Protein AF-A0A3D2VV36-F1 (afdb_monomer)

pLDDT: mean 75.5, std 7.03, range [52.41, 88.62]

Sequence (94 aa):
MGFEKFLFYLFALVLIFAAVRVITVRNPVHAALFLVLAFFTSAALWLLIEAEFLAITLVLVSYTHLRAHETVLDLVCRLLLEKNKIRDGRLLLM

Structure (mmCIF, N/CA/C/O backbone):
data_AF-A0A3D2VV36-F1
#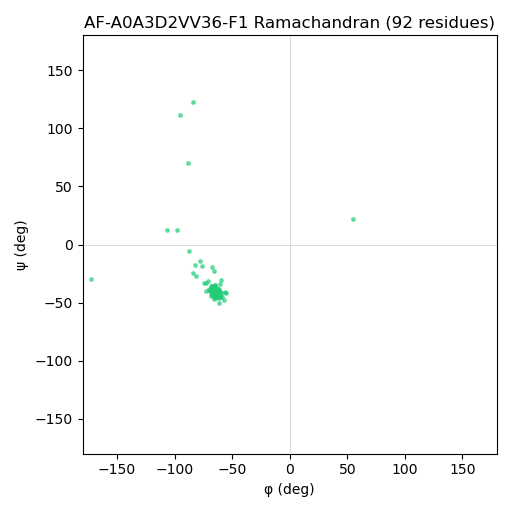
_entry.id   AF-A0A3D2VV36-F1
#
loop_
_atom_site.group_PDB
_atom_site.id
_atom_site.type_symbol
_atom_site.label_atom_id
_atom_site.label_alt_id
_atom_site.label_comp_id
_atom_site.label_asym_id
_atom_sit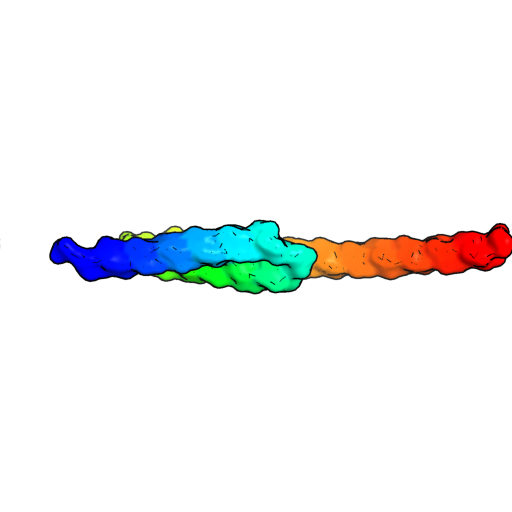e.label_entity_id
_atom_site.label_seq_id
_atom_site.pdbx_PDB_ins_code
_atom_site.Cartn_x
_atom_site.Cartn_y
_atom_site.Cartn_z
_atom_site.occupancy
_atom_site.B_iso_or_equiv
_atom_site.auth_seq_id
_atom_site.auth_comp_id
_atom_site.auth_asym_id
_atom_site.auth_atom_id
_atom_site.pdbx_PDB_model_num
ATOM 1 N N . MET A 1 1 ? -21.527 -1.190 20.014 1.00 53.69 1 MET A N 1
ATOM 2 C CA . MET A 1 1 ? -20.896 -2.445 19.543 1.00 53.69 1 MET A CA 1
ATOM 3 C C . MET A 1 1 ? -21.129 -2.658 18.036 1.00 53.69 1 MET A C 1
ATOM 5 O O . MET A 1 1 ? -21.689 -3.681 17.660 1.00 53.69 1 MET A O 1
ATOM 9 N N . GLY A 1 2 ? -20.746 -1.731 17.143 1.00 69.69 2 GLY A N 1
ATOM 10 C CA . GLY A 1 2 ? -21.036 -1.947 15.709 1.00 69.69 2 GLY A CA 1
ATOM 11 C C . GLY A 1 2 ? -20.440 -0.970 14.693 1.00 69.69 2 GLY A C 1
ATOM 12 O O . GLY A 1 2 ? -20.138 -1.390 13.582 1.00 69.69 2 GLY A O 1
ATOM 13 N N . PHE A 1 3 ? -20.215 0.295 15.054 1.00 77.19 3 PHE A N 1
ATOM 14 C CA . PHE A 1 3 ? -19.742 1.304 14.096 1.00 77.19 3 PHE A CA 1
ATOM 15 C C . PHE A 1 3 ? -18.287 1.077 13.647 1.00 77.19 3 PHE A C 1
ATOM 17 O O . PHE A 1 3 ? -17.984 1.168 12.462 1.00 77.19 3 PHE A O 1
ATOM 24 N N . GLU A 1 4 ? -17.410 0.668 14.565 1.00 78.69 4 GLU A N 1
ATOM 25 C CA . GLU A 1 4 ? -16.000 0.372 14.265 1.00 78.69 4 GLU A CA 1
ATOM 26 C C . GLU A 1 4 ? -15.865 -0.814 13.296 1.00 78.69 4 GLU A C 1
ATOM 28 O O . GLU A 1 4 ? -15.109 -0.764 12.329 1.00 78.69 4 GLU A O 1
ATOM 33 N N . LYS A 1 5 ? -16.674 -1.867 13.498 1.00 79.38 5 LYS A N 1
ATOM 34 C CA . LYS A 1 5 ? -16.707 -3.048 12.618 1.00 79.38 5 LYS A CA 1
ATOM 35 C C . LYS A 1 5 ? -17.262 -2.713 11.234 1.00 79.38 5 LYS A C 1
ATOM 37 O O . LYS A 1 5 ? -16.799 -3.271 10.243 1.00 79.38 5 LYS A O 1
ATOM 42 N N . PHE A 1 6 ? -18.243 -1.812 11.167 1.00 83.31 6 PHE A N 1
ATOM 43 C CA . PHE A 1 6 ? -18.815 -1.347 9.907 1.00 83.31 6 PHE A CA 1
ATOM 44 C C . PHE A 1 6 ? -17.789 -0.561 9.077 1.00 83.31 6 PHE A C 1
ATOM 46 O O . PHE A 1 6 ? -17.598 -0.864 7.899 1.00 83.31 6 PHE A O 1
ATOM 53 N N . LEU A 1 7 ? -17.067 0.380 9.698 1.00 81.50 7 LEU A N 1
ATOM 54 C CA . LEU A 1 7 ? -15.969 1.111 9.054 1.00 81.50 7 LEU A CA 1
ATOM 55 C C . LEU A 1 7 ? -14.851 0.169 8.591 1.00 81.50 7 LEU A C 1
ATOM 57 O O . LEU A 1 7 ? -14.396 0.277 7.453 1.00 81.50 7 LEU A O 1
ATOM 61 N N . PHE A 1 8 ? -14.459 -0.792 9.432 1.00 81.25 8 PHE A N 1
ATOM 62 C CA . PHE A 1 8 ? -13.450 -1.794 9.085 1.00 81.25 8 PHE A CA 1
ATOM 63 C C . PHE A 1 8 ? -13.831 -2.581 7.821 1.00 81.25 8 PHE A C 1
ATOM 65 O O . PHE A 1 8 ? -13.022 -2.707 6.902 1.00 81.25 8 PHE A O 1
ATOM 72 N N . TYR A 1 9 ? -15.077 -3.062 7.736 1.00 82.69 9 TYR A N 1
ATOM 73 C CA . TYR A 1 9 ? -15.564 -3.796 6.565 1.00 82.69 9 TYR A CA 1
ATOM 74 C C . TYR A 1 9 ? -15.630 -2.930 5.300 1.00 82.69 9 TYR A C 1
ATOM 76 O O . TYR A 1 9 ? -15.285 -3.413 4.221 1.00 82.69 9 TYR A O 1
ATOM 84 N N . LEU A 1 10 ? -16.030 -1.659 5.421 1.00 86.12 10 LEU A N 1
ATOM 85 C CA . LEU A 1 10 ? -16.059 -0.719 4.297 1.00 86.12 10 LEU A CA 1
ATOM 86 C C . LEU A 1 10 ? -14.649 -0.509 3.719 1.00 86.12 10 LEU A C 1
ATOM 88 O O . LEU A 1 10 ? -14.445 -0.659 2.513 1.00 86.12 10 LEU A O 1
ATOM 92 N N . PHE A 1 11 ? -13.667 -0.215 4.576 1.00 83.00 11 PHE A N 1
ATOM 93 C CA . PHE A 1 11 ? -12.280 -0.009 4.151 1.00 83.00 11 PHE A CA 1
ATOM 94 C C . PHE A 1 11 ? -11.634 -1.289 3.607 1.00 83.00 11 PHE A C 1
ATOM 96 O O . PHE A 1 11 ? -10.921 -1.224 2.606 1.00 83.00 11 PHE A O 1
ATOM 103 N N . ALA A 1 12 ? -11.920 -2.454 4.199 1.00 84.06 12 ALA A N 1
ATOM 104 C CA . ALA A 1 12 ? -11.424 -3.738 3.704 1.00 84.06 12 ALA A CA 1
ATOM 105 C C . ALA A 1 12 ? -11.936 -4.052 2.286 1.00 84.06 12 ALA A C 1
ATOM 107 O O . ALA A 1 12 ? -11.171 -4.517 1.439 1.00 84.06 12 ALA A O 1
ATOM 108 N N . LEU A 1 13 ? -13.207 -3.753 1.996 1.00 88.62 13 LEU A N 1
ATOM 109 C CA . LEU A 1 13 ? -13.790 -3.965 0.668 1.00 88.62 13 LEU A CA 1
ATOM 110 C C . LEU A 1 13 ? -13.131 -3.051 -0.377 1.00 88.62 13 LEU A C 1
ATOM 112 O O . LEU A 1 13 ? -12.731 -3.525 -1.442 1.00 88.62 13 LEU A O 1
ATOM 116 N N . VAL A 1 14 ? -12.940 -1.767 -0.051 1.00 87.06 14 VAL A N 1
ATOM 117 C CA . VAL A 1 14 ? -12.230 -0.811 -0.922 1.00 87.06 14 VAL A CA 1
ATOM 118 C C . VAL A 1 14 ? -10.787 -1.257 -1.175 1.00 87.06 14 VAL A C 1
ATOM 120 O O . VAL A 1 14 ? -10.322 -1.193 -2.314 1.00 87.06 14 VAL A O 1
ATOM 123 N N . LEU A 1 15 ? -10.099 -1.767 -0.150 1.00 85.31 15 LEU A N 1
ATOM 124 C CA . LEU A 1 15 ? -8.724 -2.247 -0.262 1.00 85.31 15 LEU A CA 1
ATOM 125 C C . LEU A 1 15 ? -8.600 -3.451 -1.204 1.00 85.31 15 LEU A C 1
ATOM 127 O O . LEU A 1 15 ? -7.722 -3.471 -2.068 1.00 85.31 15 LEU A O 1
ATOM 131 N N . ILE A 1 16 ? -9.505 -4.428 -1.095 1.00 86.50 16 ILE A N 1
ATOM 132 C CA . ILE A 1 16 ? -9.538 -5.584 -2.005 1.00 86.50 16 ILE A CA 1
ATOM 133 C C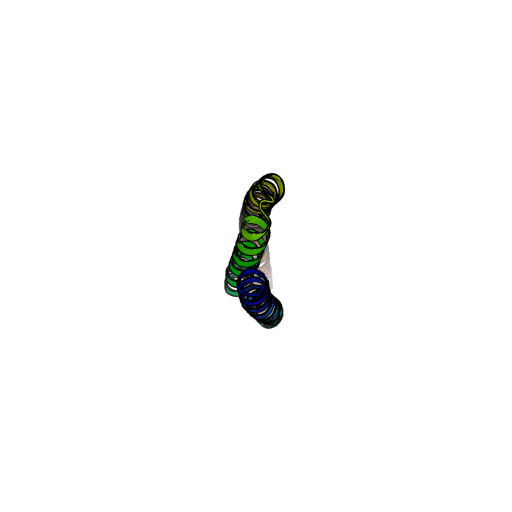 . ILE A 1 16 ? -9.815 -5.119 -3.439 1.00 86.50 16 ILE A C 1
ATOM 135 O O . ILE A 1 16 ? -9.153 -5.564 -4.378 1.00 86.50 16 ILE A O 1
ATOM 139 N N . PHE A 1 17 ? -10.745 -4.179 -3.618 1.00 87.06 17 PHE A N 1
ATOM 140 C CA . PHE A 1 17 ? -11.064 -3.633 -4.936 1.00 87.06 17 PHE A CA 1
ATOM 141 C C . PHE A 1 17 ? -9.865 -2.901 -5.565 1.00 87.06 17 PHE A C 1
ATOM 143 O O . PHE A 1 17 ? -9.588 -3.068 -6.757 1.00 87.06 17 PHE A O 1
ATOM 150 N N . ALA A 1 18 ? -9.113 -2.140 -4.764 1.00 82.81 18 ALA A N 1
ATOM 151 C CA . ALA A 1 18 ? -7.883 -1.472 -5.189 1.00 82.81 18 ALA A CA 1
ATOM 152 C C . ALA A 1 18 ? -6.771 -2.475 -5.553 1.00 82.81 18 ALA A C 1
ATOM 154 O O . ALA A 1 18 ? -6.107 -2.307 -6.579 1.00 82.81 18 ALA A O 1
ATOM 155 N N . ALA A 1 19 ? -6.612 -3.552 -4.777 1.00 82.56 19 ALA A N 1
ATOM 156 C CA . ALA A 1 19 ? -5.620 -4.598 -5.031 1.00 82.56 19 ALA A CA 1
ATOM 157 C C . ALA A 1 19 ? -5.892 -5.365 -6.337 1.00 82.56 19 ALA A C 1
ATOM 159 O O . ALA A 1 19 ? -4.978 -5.596 -7.129 1.00 82.56 19 ALA A O 1
ATOM 160 N N . VAL A 1 20 ? -7.156 -5.705 -6.611 1.00 86.12 20 VAL A N 1
ATOM 161 C CA . VAL A 1 20 ? -7.542 -6.366 -7.870 1.00 86.12 20 VAL A CA 1
ATOM 162 C C . VAL A 1 20 ? -7.242 -5.462 -9.070 1.00 86.12 20 VAL A C 1
ATOM 164 O O . VAL A 1 20 ? -6.688 -5.925 -10.071 1.00 86.12 20 VAL A O 1
ATOM 167 N N . ARG A 1 21 ? -7.546 -4.161 -8.955 1.00 81.25 21 ARG A N 1
ATOM 168 C CA . ARG A 1 21 ? -7.270 -3.157 -9.996 1.00 81.25 21 ARG A CA 1
ATOM 169 C C . ARG A 1 21 ? -5.776 -2.953 -10.256 1.00 81.25 21 ARG A C 1
ATOM 171 O O . ARG A 1 21 ? -5.410 -2.766 -11.415 1.00 81.25 21 ARG A O 1
ATOM 178 N N . VAL A 1 22 ? -4.921 -3.038 -9.231 1.00 80.44 22 VAL A N 1
ATOM 179 C CA . VAL A 1 22 ? -3.451 -2.969 -9.373 1.00 80.44 22 VAL A CA 1
ATOM 180 C C . VAL A 1 22 ? -2.926 -4.015 -10.359 1.00 80.44 22 VAL A C 1
ATOM 182 O O . VAL A 1 22 ? -2.077 -3.701 -11.189 1.00 80.44 22 VAL A O 1
ATOM 185 N N . ILE A 1 23 ? -3.450 -5.242 -10.302 1.00 81.25 23 ILE A N 1
ATOM 186 C CA . ILE A 1 23 ? -2.926 -6.377 -11.079 1.00 81.25 23 ILE A CA 1
ATOM 187 C C . ILE A 1 23 ? -3.450 -6.361 -12.525 1.00 81.25 23 ILE A C 1
ATOM 189 O O . ILE A 1 23 ? -2.792 -6.862 -13.435 1.00 81.25 23 ILE A O 1
ATOM 193 N N . THR A 1 24 ? -4.627 -5.777 -12.773 1.00 81.25 24 THR A N 1
ATOM 194 C CA . THR A 1 24 ? -5.260 -5.819 -14.107 1.00 81.25 24 THR A CA 1
ATOM 195 C C . THR A 1 24 ? -4.725 -4.768 -15.083 1.00 81.25 24 THR A C 1
ATOM 197 O O . THR A 1 24 ? -4.947 -4.875 -16.291 1.00 81.25 24 THR A O 1
ATOM 200 N N . VAL A 1 25 ? -4.050 -3.727 -14.594 1.00 78.12 25 VAL A N 1
ATOM 201 C CA . VAL A 1 25 ? -3.637 -2.584 -15.414 1.00 78.12 25 VAL A CA 1
ATOM 202 C C . VAL A 1 25 ? -2.314 -2.869 -16.137 1.00 78.12 25 VAL A C 1
ATOM 204 O O . VAL A 1 25 ? -1.284 -3.101 -15.518 1.00 78.12 25 VAL A O 1
ATOM 207 N N . ARG A 1 26 ? -2.323 -2.771 -17.475 1.00 73.31 26 ARG A N 1
ATOM 208 C CA . ARG A 1 26 ? -1.126 -2.929 -18.333 1.00 73.31 26 ARG A CA 1
ATOM 209 C C . ARG A 1 26 ? -0.210 -1.697 -18.371 1.00 73.31 26 ARG A C 1
ATOM 211 O O . ARG A 1 26 ? 0.917 -1.798 -18.839 1.00 73.31 26 ARG A O 1
ATOM 218 N N . ASN A 1 27 ? -0.689 -0.543 -17.901 1.00 68.69 27 ASN A N 1
ATOM 219 C CA . ASN A 1 27 ? 0.076 0.703 -17.848 1.00 68.69 27 ASN A CA 1
ATOM 220 C C . ASN A 1 27 ? 0.717 0.882 -16.457 1.00 68.69 27 ASN A C 1
ATOM 222 O O . ASN A 1 27 ? -0.007 1.160 -15.497 1.00 68.69 27 ASN A O 1
ATOM 226 N N . PRO A 1 28 ? 2.053 0.796 -16.326 1.00 65.81 28 PRO A N 1
ATOM 227 C CA . PRO A 1 28 ? 2.739 0.775 -15.028 1.00 65.81 28 PRO A CA 1
ATOM 228 C C . PRO A 1 28 ? 2.480 2.033 -14.181 1.00 65.81 28 PRO A C 1
ATOM 230 O O . PRO A 1 28 ? 2.380 1.946 -12.961 1.00 65.81 28 PRO A O 1
ATOM 233 N N . VAL A 1 29 ? 2.268 3.190 -14.822 1.00 73.75 29 VAL A N 1
ATOM 234 C CA . VAL A 1 29 ? 1.940 4.459 -14.145 1.00 73.75 29 VAL A CA 1
ATOM 235 C C . VAL A 1 29 ? 0.596 4.388 -13.414 1.00 73.75 29 VAL A C 1
ATOM 237 O O . VAL A 1 29 ? 0.480 4.824 -12.272 1.00 73.75 29 VAL A O 1
ATOM 240 N N . HIS A 1 30 ? -0.433 3.821 -14.050 1.00 70.75 30 HIS A N 1
ATOM 241 C CA . HIS A 1 30 ? -1.751 3.687 -13.424 1.00 70.75 30 HIS A CA 1
ATOM 242 C C . HIS A 1 30 ? -1.756 2.602 -12.340 1.00 70.75 30 HIS A C 1
ATOM 244 O O . HIS A 1 30 ? -2.434 2.767 -11.328 1.00 70.75 30 HIS A O 1
ATOM 250 N N . ALA A 1 31 ? -0.972 1.531 -12.507 1.00 71.25 31 ALA A N 1
ATOM 251 C CA . ALA A 1 31 ? -0.813 0.505 -11.476 1.00 71.25 31 ALA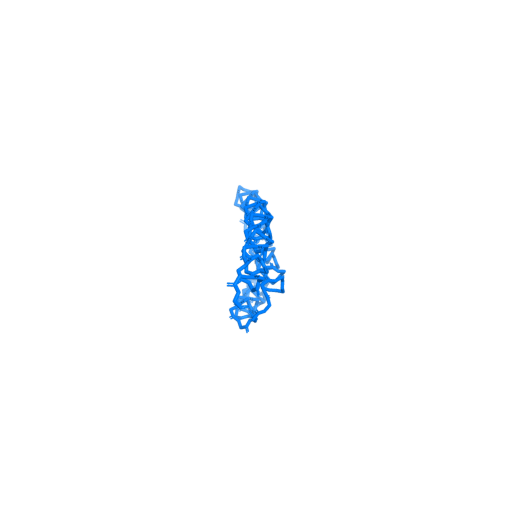 A CA 1
ATOM 252 C C . ALA A 1 31 ? -0.197 1.087 -10.189 1.00 71.25 31 ALA A C 1
ATOM 254 O O . ALA A 1 31 ? -0.703 0.837 -9.096 1.00 71.25 31 ALA A O 1
ATOM 255 N N . ALA A 1 32 ? 0.827 1.938 -10.311 1.00 76.31 32 ALA A N 1
ATOM 256 C CA . ALA A 1 32 ? 1.439 2.608 -9.163 1.00 76.31 32 ALA A CA 1
ATOM 257 C C . ALA A 1 32 ? 0.452 3.528 -8.417 1.00 76.31 32 ALA A C 1
ATOM 259 O O . ALA A 1 32 ? 0.422 3.537 -7.187 1.00 76.31 32 ALA A O 1
ATOM 260 N N . LEU A 1 33 ? -0.399 4.258 -9.145 1.00 76.06 33 LEU A N 1
ATOM 261 C CA . LEU A 1 33 ? -1.370 5.178 -8.543 1.00 76.06 33 LEU A CA 1
ATOM 262 C C . LEU A 1 33 ? -2.444 4.436 -7.720 1.00 76.06 33 LEU A C 1
ATOM 264 O O . LEU A 1 33 ? -2.805 4.884 -6.631 1.00 76.06 33 LEU A O 1
ATOM 268 N N . PHE A 1 34 ? -2.893 3.262 -8.184 1.00 77.44 34 PHE A N 1
ATOM 269 C CA . PHE A 1 34 ? -3.800 2.391 -7.419 1.00 77.44 34 PHE A CA 1
ATOM 270 C C . PHE A 1 34 ? -3.124 1.726 -6.208 1.00 77.44 34 PHE A C 1
ATOM 272 O O . PHE A 1 34 ? -3.783 1.507 -5.190 1.00 77.44 34 PHE A O 1
ATOM 279 N N . LEU A 1 35 ? -1.821 1.441 -6.281 1.00 79.94 35 LEU A N 1
ATOM 280 C CA . LEU A 1 35 ? -1.058 0.865 -5.170 1.00 79.94 35 LEU A CA 1
ATOM 281 C C . LEU A 1 35 ? -0.946 1.841 -3.988 1.00 79.94 35 LEU A C 1
ATOM 283 O O . LEU A 1 35 ? -1.157 1.451 -2.841 1.00 79.94 35 LEU A O 1
ATOM 287 N N . VAL A 1 36 ? -0.663 3.118 -4.264 1.00 82.06 36 VAL A N 1
ATOM 288 C CA . VAL A 1 36 ? -0.597 4.167 -3.230 1.00 82.06 36 VAL A CA 1
ATOM 289 C C . VAL A 1 36 ? -1.949 4.330 -2.529 1.00 82.06 36 VAL A C 1
ATOM 291 O O . VAL A 1 36 ? -2.006 4.417 -1.303 1.00 82.06 36 VAL A O 1
ATOM 294 N N . LEU A 1 37 ? -3.046 4.295 -3.291 1.00 78.50 37 LEU A N 1
ATOM 295 C CA . LEU A 1 37 ? -4.412 4.313 -2.758 1.00 78.50 37 LEU A CA 1
ATOM 296 C C . LEU A 1 37 ? -4.685 3.130 -1.812 1.00 78.50 37 LEU A C 1
ATOM 298 O O . LEU A 1 37 ? -5.260 3.332 -0.743 1.00 78.50 37 LEU A O 1
ATOM 302 N N . ALA A 1 38 ? -4.221 1.923 -2.155 1.00 82.50 38 ALA A N 1
ATOM 303 C CA . ALA A 1 38 ? -4.352 0.741 -1.301 1.00 82.50 38 ALA A CA 1
ATOM 304 C C . ALA A 1 38 ? -3.593 0.895 0.033 1.00 82.50 38 ALA A C 1
ATOM 306 O O . ALA A 1 38 ? -4.139 0.593 1.100 1.00 82.50 38 ALA A O 1
ATOM 307 N N . PHE A 1 39 ? -2.372 1.441 0.004 1.00 80.19 39 PHE A N 1
ATOM 308 C CA . PHE A 1 39 ? -1.627 1.765 1.226 1.00 80.19 39 PHE A CA 1
ATOM 309 C C . PHE A 1 39 ? -2.347 2.817 2.077 1.00 80.19 39 PHE A C 1
ATOM 311 O O . PHE A 1 39 ? -2.431 2.661 3.293 1.00 80.19 39 PHE A O 1
ATOM 318 N N . PHE A 1 40 ? -2.940 3.839 1.460 1.00 80.81 40 PHE A N 1
ATOM 319 C CA . PHE A 1 40 ? -3.704 4.856 2.185 1.00 80.81 40 PHE A CA 1
ATOM 320 C C . PHE A 1 40 ? -4.926 4.259 2.904 1.00 80.81 40 PHE A C 1
ATOM 322 O O . PHE A 1 40 ? -5.195 4.592 4.059 1.00 80.81 40 PHE A O 1
ATOM 329 N N . THR A 1 41 ? -5.627 3.315 2.264 1.00 79.88 41 THR A N 1
ATOM 330 C CA . THR A 1 41 ? -6.745 2.594 2.895 1.00 79.88 41 THR A CA 1
ATOM 331 C C . THR A 1 41 ? -6.300 1.680 4.041 1.00 79.88 41 THR A C 1
ATOM 333 O O . THR A 1 41 ? -6.981 1.627 5.063 1.00 79.88 41 THR A O 1
ATOM 336 N N . SER A 1 42 ? -5.131 1.035 3.936 1.00 79.62 42 SER A N 1
ATOM 337 C CA . SER A 1 42 ? -4.523 0.282 5.048 1.00 79.62 42 SER A CA 1
ATOM 338 C C . SER A 1 42 ? -4.103 1.181 6.211 1.00 79.62 42 SER A C 1
ATOM 340 O O . SER A 1 42 ? -4.289 0.815 7.369 1.00 79.62 42 SER A O 1
ATOM 342 N N . ALA A 1 43 ? -3.556 2.367 5.927 1.00 77.75 43 A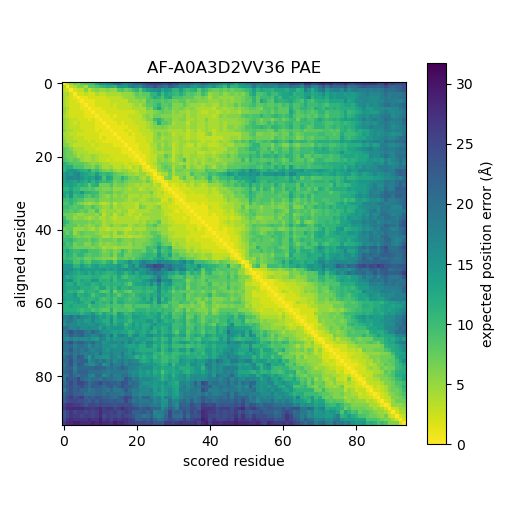LA A N 1
ATOM 343 C CA . ALA A 1 43 ? -3.152 3.316 6.962 1.00 77.75 43 ALA A CA 1
ATOM 344 C C . ALA A 1 43 ? -4.369 3.825 7.747 1.00 77.75 43 ALA A C 1
ATOM 346 O O . ALA A 1 43 ? -4.325 3.876 8.974 1.00 77.75 43 ALA A O 1
ATOM 347 N N . ALA A 1 44 ? -5.475 4.121 7.055 1.00 77.38 44 ALA A N 1
ATOM 348 C CA . ALA A 1 44 ? -6.745 4.490 7.682 1.00 77.38 44 ALA A CA 1
ATOM 349 C C . ALA A 1 44 ? -7.309 3.371 8.582 1.00 77.38 44 ALA A C 1
ATOM 351 O O . ALA A 1 44 ? -7.809 3.657 9.668 1.00 77.38 44 ALA A O 1
ATOM 352 N N . LEU A 1 45 ? -7.175 2.102 8.172 1.00 75.75 45 LEU A N 1
ATOM 353 C CA . LEU A 1 45 ? -7.543 0.930 8.979 1.00 75.75 45 LEU A CA 1
ATOM 354 C C . LEU A 1 45 ? -6.714 0.813 10.269 1.00 75.75 45 LEU A C 1
ATOM 356 O O . LEU A 1 45 ? -7.268 0.494 11.318 1.00 75.75 45 LEU A O 1
ATOM 360 N N . TRP A 1 46 ? -5.407 1.083 10.208 1.00 72.56 46 TRP A N 1
ATOM 361 C CA . TRP A 1 46 ? -4.527 1.052 11.385 1.00 72.56 46 TRP A CA 1
ATOM 362 C C . TRP A 1 46 ? -4.714 2.248 12.322 1.00 72.56 46 TRP A C 1
ATOM 364 O O . TRP A 1 46 ? -4.636 2.077 13.537 1.00 72.56 46 TRP A O 1
ATOM 374 N N . LEU A 1 47 ? -5.048 3.423 11.787 1.00 69.44 47 LEU A N 1
ATOM 375 C CA . LEU A 1 47 ? -5.395 4.598 12.594 1.00 69.44 47 LEU A CA 1
ATOM 376 C C . LEU A 1 47 ? -6.690 4.359 13.397 1.00 69.44 47 LEU A C 1
ATOM 378 O O . LEU A 1 47 ? -6.784 4.773 14.547 1.00 69.44 47 LEU A O 1
ATOM 382 N N . LEU A 1 48 ? -7.653 3.611 12.837 1.00 69.69 48 LEU A N 1
ATOM 383 C CA . LEU A 1 48 ? -8.905 3.246 13.517 1.00 69.69 48 LEU A CA 1
ATOM 384 C C . LEU A 1 48 ? -8.713 2.292 14.716 1.00 69.69 48 LEU A C 1
ATOM 386 O O . LEU A 1 48 ? -9.606 2.180 15.547 1.00 69.69 48 LEU A O 1
ATOM 390 N N . ILE A 1 49 ? -7.576 1.589 14.782 1.00 75.88 49 ILE A N 1
ATOM 391 C CA . ILE A 1 49 ? -7.237 0.602 15.825 1.00 75.88 49 ILE A CA 1
ATOM 392 C C . ILE A 1 49 ? -6.338 1.233 16.921 1.00 75.88 49 ILE A C 1
ATOM 394 O O . ILE A 1 49 ? -5.763 0.519 17.732 1.00 75.88 49 ILE A O 1
ATOM 398 N N . GLU A 1 50 ? -6.190 2.570 16.957 1.00 68.62 50 GLU A N 1
ATOM 399 C CA . GLU A 1 50 ? -5.227 3.288 17.829 1.00 68.62 50 GLU A CA 1
ATOM 400 C C . GLU A 1 50 ? -3.767 2.804 17.649 1.00 68.62 50 GLU A C 1
ATOM 402 O O . GLU A 1 50 ? -2.901 3.002 18.497 1.00 68.62 50 GLU A O 1
ATOM 407 N N . ALA A 1 51 ? -3.445 2.187 16.507 1.00 68.56 51 ALA A N 1
ATOM 408 C CA . ALA A 1 51 ? -2.117 1.645 16.229 1.00 68.56 51 ALA A CA 1
ATOM 409 C C . ALA A 1 51 ? -1.208 2.71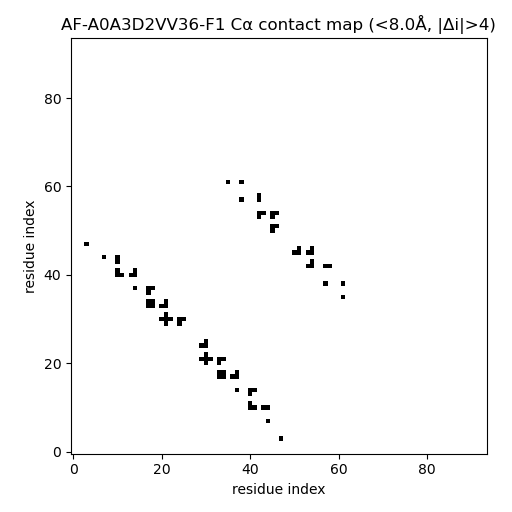2 15.588 1.00 68.56 51 ALA A C 1
ATOM 411 O O . ALA A 1 51 ? -0.843 2.648 14.410 1.00 68.56 51 ALA A O 1
ATOM 412 N N . GLU A 1 52 ? -0.827 3.710 16.381 1.00 66.50 52 GLU A N 1
ATOM 413 C CA . GLU A 1 52 ? -0.046 4.883 15.961 1.00 66.50 52 GLU A CA 1
ATOM 414 C C . GLU A 1 52 ? 1.351 4.549 15.396 1.00 66.50 52 GLU A C 1
ATOM 416 O O . GLU A 1 52 ? 1.790 5.142 14.408 1.00 66.50 52 GLU A O 1
ATOM 421 N N . PHE A 1 53 ? 2.015 3.515 15.916 1.00 71.44 53 PHE A N 1
ATOM 422 C CA . PHE A 1 53 ? 3.314 3.054 15.402 1.00 71.44 53 PHE A CA 1
ATOM 423 C C . PHE A 1 53 ? 3.228 2.466 13.982 1.00 71.44 53 PHE A C 1
ATOM 425 O O . PHE A 1 53 ? 4.114 2.619 13.134 1.00 71.44 53 PHE A O 1
ATOM 432 N N . LEU A 1 54 ? 2.121 1.788 13.712 1.00 69.00 54 LEU A N 1
ATOM 433 C CA . LEU A 1 54 ? 1.878 1.069 12.477 1.00 69.00 54 LEU A CA 1
ATOM 434 C C . LEU A 1 54 ? 1.611 2.058 11.321 1.00 69.00 54 LEU A C 1
ATOM 436 O O . LEU A 1 54 ? 2.165 1.905 10.229 1.00 69.00 54 LEU A O 1
ATOM 440 N N . ALA A 1 55 ? 0.862 3.136 11.575 1.00 68.56 55 ALA A N 1
ATOM 441 C CA . ALA A 1 55 ? 0.587 4.184 10.586 1.00 68.56 55 ALA A CA 1
ATOM 442 C C . ALA A 1 55 ? 1.863 4.887 10.071 1.00 68.56 55 ALA A C 1
ATOM 444 O O . ALA A 1 55 ? 2.027 5.061 8.861 1.00 68.56 55 ALA A O 1
ATOM 445 N N . ILE A 1 56 ? 2.799 5.231 10.967 1.00 73.25 56 ILE A N 1
ATOM 446 C CA . ILE A 1 56 ? 4.074 5.886 10.608 1.00 73.25 56 ILE A CA 1
ATOM 447 C C . ILE A 1 56 ? 4.911 4.979 9.698 1.00 73.25 56 ILE A C 1
ATOM 449 O O . ILE A 1 56 ? 5.474 5.425 8.696 1.00 73.25 56 ILE A O 1
ATOM 453 N N . THR A 1 57 ? 4.945 3.686 10.018 1.00 75.25 57 THR A N 1
ATOM 454 C CA . THR A 1 57 ? 5.685 2.685 9.245 1.00 75.25 57 THR A CA 1
ATOM 455 C C . THR A 1 57 ? 5.133 2.566 7.820 1.00 75.25 57 THR A C 1
ATOM 457 O O . THR A 1 57 ? 5.901 2.452 6.864 1.00 75.25 57 THR A O 1
ATOM 460 N N . LEU A 1 58 ? 3.811 2.669 7.649 1.00 72.81 58 LEU A N 1
ATOM 461 C CA . LEU A 1 58 ? 3.167 2.585 6.336 1.00 72.81 58 LEU A CA 1
ATOM 462 C C . LEU A 1 58 ? 3.494 3.779 5.423 1.00 72.81 58 LEU A C 1
ATOM 464 O O . LEU A 1 58 ? 3.726 3.600 4.223 1.00 72.81 58 LEU A O 1
ATOM 468 N N . VAL A 1 59 ? 3.551 4.989 5.991 1.00 73.12 59 VAL A N 1
ATOM 469 C CA . VAL A 1 59 ? 3.957 6.206 5.265 1.00 73.12 59 VAL A CA 1
ATOM 470 C C . VAL A 1 59 ? 5.428 6.121 4.857 1.00 73.12 59 VAL A C 1
ATOM 472 O O . VAL A 1 59 ? 5.768 6.412 3.707 1.00 73.12 59 VAL A O 1
ATOM 475 N N . LEU A 1 60 ? 6.291 5.664 5.771 1.00 79.38 60 LEU A N 1
ATOM 476 C CA . LEU A 1 60 ? 7.721 5.492 5.513 1.00 79.38 60 LEU A CA 1
ATOM 477 C C . LEU A 1 60 ? 7.969 4.525 4.343 1.00 79.38 60 LEU A C 1
ATOM 479 O O . LEU A 1 60 ? 8.748 4.823 3.438 1.00 79.38 60 LEU A O 1
ATOM 483 N N . VAL A 1 61 ? 7.261 3.395 4.336 1.00 78.12 61 VAL A N 1
ATOM 484 C CA . VAL A 1 61 ? 7.345 2.364 3.294 1.00 78.12 61 VAL A CA 1
ATOM 485 C C . VAL A 1 61 ? 6.818 2.872 1.945 1.00 78.12 61 VAL A C 1
ATOM 487 O O . VAL A 1 61 ? 7.477 2.691 0.923 1.00 78.12 61 VAL A O 1
ATOM 490 N N . SER A 1 62 ? 5.687 3.587 1.912 1.00 77.50 62 SER A N 1
ATOM 491 C CA . SER A 1 62 ? 5.194 4.206 0.664 1.00 77.50 62 SER A CA 1
ATOM 492 C C . SER A 1 62 ? 6.224 5.144 0.028 1.00 77.50 62 SER A C 1
ATOM 494 O O . SER A 1 62 ? 6.421 5.129 -1.189 1.00 77.50 62 SER A O 1
ATOM 496 N N . TYR A 1 63 ? 6.926 5.929 0.845 1.00 77.94 63 TYR A N 1
ATOM 497 C CA . TYR A 1 63 ? 7.958 6.842 0.367 1.00 77.94 63 TYR A CA 1
ATOM 498 C C . TYR A 1 63 ? 9.197 6.116 -0.176 1.00 77.94 63 TYR A C 1
ATOM 500 O O . TYR A 1 63 ? 9.712 6.488 -1.235 1.00 77.94 63 TYR A O 1
ATOM 508 N N . THR A 1 64 ? 9.670 5.062 0.499 1.00 77.31 64 THR A N 1
ATOM 509 C CA . THR A 1 64 ? 10.819 4.278 0.014 1.00 77.31 64 THR A CA 1
ATOM 510 C C . THR A 1 64 ? 10.492 3.538 -1.283 1.00 77.31 64 THR A C 1
ATOM 512 O O . THR A 1 64 ? 11.330 3.509 -2.188 1.00 77.31 64 THR A O 1
ATOM 515 N N . HIS A 1 65 ? 9.267 3.026 -1.434 1.00 74.44 65 HIS A N 1
ATOM 516 C CA . HIS A 1 65 ? 8.805 2.418 -2.683 1.00 74.44 65 HIS A CA 1
ATOM 517 C C . HIS A 1 65 ? 8.741 3.417 -3.844 1.00 74.44 65 HIS A C 1
ATOM 519 O O . HIS A 1 65 ? 9.210 3.105 -4.941 1.00 74.44 65 HIS A O 1
ATOM 525 N N . LEU A 1 66 ? 8.208 4.622 -3.615 1.00 70.81 66 LEU A N 1
ATOM 526 C CA . LEU A 1 66 ? 8.099 5.640 -4.662 1.00 70.81 66 LEU A CA 1
ATOM 527 C C . LEU A 1 66 ? 9.485 6.104 -5.148 1.00 70.81 66 LEU A C 1
ATOM 529 O O . LEU A 1 66 ? 9.716 6.181 -6.355 1.00 70.81 66 LEU A O 1
ATOM 533 N N . ARG A 1 67 ? 10.442 6.311 -4.229 1.00 72.38 67 ARG A N 1
ATOM 534 C CA . ARG A 1 67 ? 11.834 6.660 -4.583 1.00 72.38 67 ARG A CA 1
ATOM 535 C C . ARG A 1 67 ? 12.552 5.540 -5.335 1.00 72.38 67 ARG A C 1
ATOM 537 O O . ARG A 1 67 ? 13.288 5.812 -6.285 1.00 72.38 67 ARG A O 1
ATOM 544 N N . ALA A 1 68 ? 12.342 4.285 -4.939 1.00 70.75 68 ALA A N 1
ATOM 545 C CA . ALA A 1 68 ? 12.917 3.141 -5.643 1.00 70.75 68 ALA A CA 1
ATOM 546 C C . ALA A 1 68 ? 12.410 3.063 -7.094 1.00 70.75 68 ALA A C 1
ATOM 548 O O . ALA A 1 68 ? 13.201 2.846 -8.010 1.00 70.75 68 ALA A O 1
ATOM 549 N N . HIS A 1 69 ? 11.117 3.308 -7.322 1.00 68.25 69 HIS A N 1
ATOM 550 C CA . HIS A 1 69 ? 10.538 3.283 -8.665 1.00 68.25 69 HIS A CA 1
ATOM 551 C C . HIS A 1 69 ? 11.031 4.442 -9.548 1.00 68.25 69 HIS A C 1
ATOM 553 O O . HIS A 1 69 ? 11.332 4.226 -10.720 1.00 68.25 69 HIS A O 1
ATOM 559 N N . GLU A 1 70 ? 11.172 5.651 -8.996 1.00 69.44 70 GLU A N 1
ATOM 560 C CA . GLU A 1 70 ? 11.679 6.819 -9.735 1.00 69.44 70 GLU A CA 1
ATOM 561 C C . GLU A 1 70 ? 13.118 6.610 -10.241 1.00 69.44 70 GLU A C 1
ATOM 563 O O . GLU A 1 70 ? 13.427 6.901 -11.396 1.00 69.44 70 GLU A O 1
ATOM 568 N N . THR A 1 71 ? 13.976 5.989 -9.425 1.00 73.88 71 THR A N 1
ATOM 569 C CA . THR A 1 71 ? 15.375 5.698 -9.792 1.00 73.88 71 THR A CA 1
ATOM 570 C C . THR A 1 71 ? 15.483 4.620 -10.877 1.00 73.88 71 THR A C 1
ATOM 572 O O . THR A 1 71 ? 16.298 4.718 -11.795 1.00 73.88 71 THR A O 1
ATOM 575 N N . VAL A 1 72 ? 14.649 3.578 -10.793 1.00 73.12 72 VAL A N 1
ATOM 576 C CA . VAL A 1 72 ? 14.621 2.498 -11.791 1.00 73.12 72 VAL A CA 1
ATOM 577 C C . VAL A 1 72 ? 14.049 3.001 -13.111 1.00 73.12 72 VAL A C 1
ATOM 579 O O . VAL A 1 72 ? 14.557 2.628 -14.164 1.00 73.12 72 VAL A O 1
ATOM 582 N N . LEU A 1 73 ? 13.033 3.867 -13.081 1.00 72.69 73 LEU A N 1
ATOM 583 C CA . LEU A 1 73 ? 12.466 4.446 -14.296 1.00 72.69 73 LEU A CA 1
ATOM 584 C C . LEU A 1 73 ? 13.476 5.356 -15.013 1.00 72.69 73 LEU A C 1
ATOM 586 O O . LEU A 1 73 ? 13.585 5.271 -16.236 1.00 72.69 73 LEU A O 1
ATOM 590 N N . ASP A 1 74 ? 14.260 6.152 -14.277 1.00 76.19 74 ASP A N 1
ATOM 591 C CA . ASP A 1 74 ? 15.355 6.958 -14.843 1.00 76.19 74 ASP A CA 1
ATOM 592 C C . ASP A 1 74 ? 16.446 6.076 -15.474 1.00 76.19 74 ASP A C 1
ATOM 594 O O . ASP A 1 74 ? 16.873 6.312 -16.609 1.00 76.19 74 ASP A O 1
ATOM 598 N N . LEU A 1 75 ? 16.833 4.992 -14.793 1.00 81.00 75 LEU A N 1
ATOM 599 C CA . LEU A 1 75 ? 17.797 4.022 -15.313 1.00 81.00 75 LEU A CA 1
ATOM 600 C C . LEU A 1 75 ? 17.270 3.304 -16.562 1.00 81.00 75 LEU A C 1
ATOM 602 O O . LEU A 1 75 ? 17.980 3.202 -17.559 1.00 81.00 75 LEU A O 1
ATOM 606 N N . VAL A 1 76 ? 16.020 2.834 -16.543 1.00 80.50 76 VAL A N 1
ATOM 607 C CA . VAL A 1 76 ? 15.371 2.201 -17.700 1.00 80.50 76 VAL A CA 1
ATOM 608 C C . VAL A 1 76 ? 15.271 3.192 -18.855 1.00 80.50 76 VAL A C 1
ATOM 610 O O . VAL A 1 76 ? 15.556 2.814 -19.986 1.00 80.50 76 VAL A O 1
ATOM 613 N N . CYS A 1 77 ? 14.944 4.460 -18.600 1.00 75.50 77 CYS A N 1
ATOM 614 C CA . CYS A 1 77 ? 14.905 5.493 -19.633 1.00 75.50 77 CYS A CA 1
ATOM 615 C C . CYS A 1 77 ? 16.291 5.700 -20.272 1.00 75.50 77 CYS A C 1
ATOM 617 O O . CYS A 1 77 ? 16.405 5.667 -21.500 1.00 75.50 77 CYS A O 1
ATOM 619 N N . ARG A 1 78 ? 17.367 5.790 -19.471 1.00 82.88 78 ARG A N 1
ATOM 620 C CA . ARG A 1 78 ? 18.750 5.833 -19.992 1.00 82.88 78 ARG A CA 1
ATOM 621 C C . ARG A 1 78 ? 19.115 4.580 -20.785 1.00 82.88 78 ARG A C 1
ATOM 623 O O . ARG A 1 78 ? 19.642 4.705 -21.885 1.00 82.88 78 ARG A O 1
ATOM 630 N N . LEU A 1 79 ? 18.791 3.388 -20.281 1.00 81.12 79 LEU A N 1
ATOM 631 C CA . LEU A 1 79 ? 19.055 2.118 -20.968 1.00 81.12 79 LEU A CA 1
ATOM 632 C C . LEU A 1 79 ? 18.283 2.005 -22.290 1.00 81.12 79 LEU A C 1
ATOM 634 O O . LEU A 1 79 ? 18.812 1.493 -23.276 1.00 81.12 79 LEU A O 1
ATOM 638 N N . LEU A 1 80 ? 17.041 2.493 -22.342 1.00 77.06 80 LEU A N 1
ATOM 639 C CA . LEU A 1 80 ? 16.242 2.530 -23.567 1.00 77.06 80 LEU A CA 1
ATOM 640 C C . LEU A 1 80 ? 16.811 3.528 -24.583 1.00 77.06 80 LEU A C 1
ATOM 642 O O . LEU A 1 80 ? 16.840 3.215 -25.776 1.00 77.06 80 LEU A O 1
ATOM 646 N N . LEU A 1 81 ? 17.311 4.682 -24.132 1.00 76.94 81 LEU A N 1
ATOM 647 C CA . LEU A 1 81 ? 18.009 5.645 -24.990 1.00 76.94 81 LEU A CA 1
ATOM 648 C C . LEU A 1 81 ? 19.339 5.084 -25.516 1.00 76.94 81 LEU A C 1
ATOM 650 O O . LEU A 1 81 ? 19.632 5.219 -26.706 1.00 76.94 81 LEU A O 1
ATOM 654 N N . GLU A 1 82 ? 20.109 4.394 -24.676 1.00 79.12 82 GLU A N 1
ATOM 655 C CA . GLU A 1 82 ? 21.385 3.784 -25.064 1.00 79.12 82 GLU A CA 1
ATOM 656 C C . GLU A 1 82 ? 21.181 2.638 -26.067 1.00 79.12 82 GLU A C 1
ATOM 658 O O . GLU A 1 82 ? 21.846 2.566 -27.104 1.00 79.12 82 GLU A O 1
ATOM 663 N N . LYS A 1 83 ? 20.166 1.799 -25.840 1.00 75.81 83 LYS A N 1
ATOM 664 C CA . LYS A 1 83 ? 19.783 0.714 -26.751 1.00 75.81 83 LYS A CA 1
ATOM 665 C C . LYS A 1 83 ? 19.251 1.229 -28.098 1.00 75.81 83 LYS A C 1
ATOM 667 O O . LYS A 1 83 ? 19.532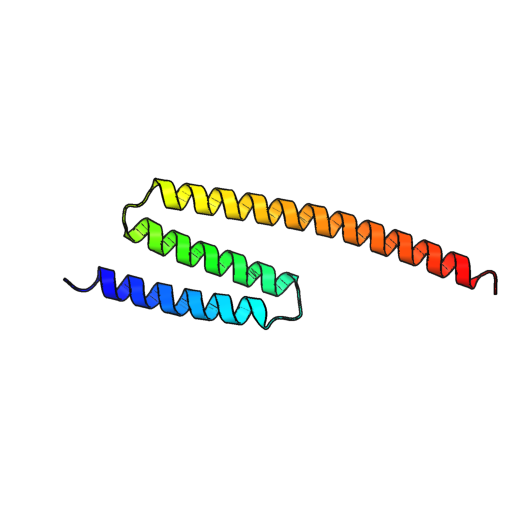 0.610 -29.125 1.00 75.81 83 LYS A O 1
ATOM 672 N N . ASN A 1 84 ? 18.522 2.351 -28.122 1.00 69.94 84 ASN A N 1
ATOM 673 C CA . ASN A 1 84 ? 18.107 3.006 -29.371 1.00 69.94 84 ASN A CA 1
ATOM 674 C C . ASN A 1 84 ? 19.308 3.537 -30.161 1.00 69.94 84 ASN A C 1
ATOM 676 O O . ASN A 1 84 ? 19.415 3.267 -31.355 1.00 69.94 84 ASN A O 1
ATOM 680 N N . LYS A 1 85 ? 20.255 4.195 -29.487 1.00 75.56 85 LYS A N 1
ATOM 681 C CA . LYS A 1 85 ? 21.466 4.728 -30.123 1.00 75.56 85 LYS A CA 1
ATOM 682 C C . LYS A 1 85 ? 22.333 3.631 -30.760 1.00 75.56 85 LYS A C 1
ATOM 684 O O . LYS A 1 85 ? 22.829 3.809 -31.869 1.00 75.56 85 LYS A O 1
ATOM 689 N N . ILE A 1 86 ? 22.471 2.473 -30.105 1.00 72.62 86 ILE A N 1
ATOM 690 C CA . ILE A 1 86 ? 23.197 1.310 -30.655 1.00 72.62 86 ILE A CA 1
ATOM 691 C C . ILE A 1 86 ? 22.456 0.691 -31.852 1.00 72.62 86 ILE A C 1
ATOM 693 O O . ILE A 1 86 ? 23.094 0.205 -32.787 1.00 72.62 86 ILE A O 1
ATOM 697 N N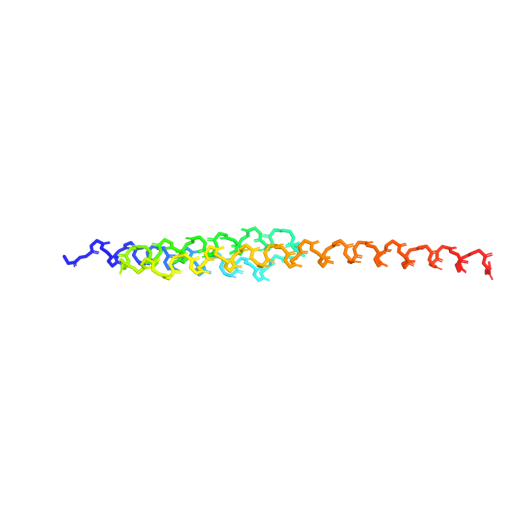 . ARG A 1 87 ? 21.117 0.683 -31.837 1.00 74.12 87 ARG A N 1
ATOM 698 C CA . ARG A 1 87 ? 20.301 0.150 -32.937 1.00 74.12 87 ARG A CA 1
ATOM 699 C C . ARG A 1 87 ? 20.395 1.016 -34.196 1.00 74.12 87 ARG A C 1
ATOM 701 O O . ARG A 1 87 ? 20.611 0.451 -35.264 1.00 74.12 87 ARG A O 1
ATOM 708 N N . ASP A 1 88 ? 20.324 2.340 -34.072 1.00 68.56 88 ASP A N 1
ATOM 709 C CA . ASP A 1 88 ? 20.475 3.256 -35.217 1.00 68.56 88 ASP A CA 1
ATOM 710 C C . ASP A 1 88 ? 21.899 3.238 -35.791 1.00 68.56 88 ASP A C 1
ATOM 712 O O . ASP A 1 88 ? 22.079 3.223 -37.007 1.00 68.56 88 ASP A O 1
ATOM 716 N N . GLY A 1 89 ? 22.926 3.121 -34.940 1.00 63.72 89 GLY A N 1
ATOM 717 C CA . GLY A 1 89 ? 24.310 2.943 -35.397 1.00 63.72 89 GLY A CA 1
ATOM 718 C C . GLY A 1 89 ? 24.567 1.613 -36.121 1.00 63.72 89 GLY A C 1
ATOM 719 O O . GLY A 1 89 ? 25.494 1.518 -36.921 1.00 63.72 89 GLY A O 1
ATOM 720 N N . ARG A 1 90 ? 23.742 0.586 -35.877 1.00 61.84 90 ARG A N 1
ATOM 721 C CA . ARG A 1 90 ? 23.830 -0.721 -36.552 1.00 61.84 90 ARG A CA 1
ATOM 722 C C . ARG A 1 90 ? 23.108 -0.743 -37.907 1.00 61.84 90 ARG A C 1
ATOM 724 O O . ARG A 1 90 ? 23.478 -1.541 -38.757 1.00 61.84 90 ARG A O 1
ATOM 731 N N . LEU A 1 91 ? 22.123 0.133 -38.118 1.00 61.16 91 LEU A N 1
ATOM 732 C CA . LEU A 1 91 ? 21.380 0.278 -39.381 1.00 61.16 91 LEU A CA 1
ATOM 733 C C . LEU A 1 91 ? 22.167 1.011 -40.484 1.00 61.16 91 LEU A C 1
ATOM 735 O O . LEU A 1 91 ? 21.824 0.875 -41.648 1.00 61.16 91 LEU A O 1
ATOM 739 N N . LEU A 1 92 ? 23.225 1.754 -40.137 1.00 61.25 92 LEU A N 1
ATOM 740 C CA . LEU A 1 92 ? 24.100 2.462 -41.089 1.00 61.25 92 LEU A CA 1
ATOM 741 C C . LEU A 1 92 ? 25.274 1.616 -41.625 1.00 61.25 92 LEU A C 1
ATOM 743 O O . LEU A 1 92 ? 26.020 2.086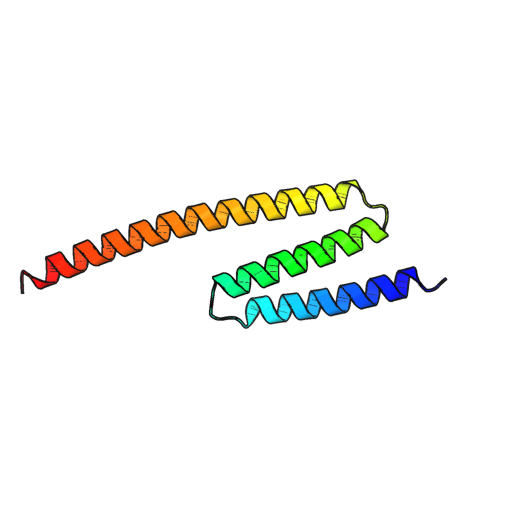 -42.479 1.00 61.25 92 LEU A O 1
ATOM 747 N N . LEU A 1 93 ? 25.460 0.393 -41.117 1.00 61.91 93 LEU A N 1
ATOM 748 C CA . LEU A 1 93 ? 26.520 -0.544 -41.530 1.00 61.91 93 LEU A CA 1
ATOM 749 C C . LEU A 1 93 ? 25.990 -1.725 -42.368 1.00 61.91 93 LEU A C 1
ATOM 751 O O . LEU A 1 93 ? 26.715 -2.702 -42.555 1.00 61.91 93 LEU A O 1
ATOM 755 N N . MET A 1 94 ? 24.742 -1.653 -42.845 1.00 52.41 94 MET A N 1
ATOM 756 C CA . MET A 1 94 ? 24.073 -2.698 -43.631 1.00 52.41 94 MET A CA 1
ATOM 757 C C . MET A 1 94 ? 23.624 -2.173 -44.991 1.00 52.41 94 MET A C 1
ATOM 759 O O . MET A 1 94 ? 23.187 -1.003 -45.045 1.00 52.41 94 MET A O 1
#

Solvent-accessible surface area (backbone atoms only — not comparable to full-atom values): 5161 Å² total; per-residue (Å²): 144,56,66,70,62,50,53,50,51,54,44,51,52,52,31,53,54,30,53,56,50,30,74,72,44,90,49,67,72,62,20,52,57,34,48,54,51,30,52,53,40,51,34,55,57,32,53,75,68,73,34,64,73,57,33,56,52,51,54,54,49,54,51,53,53,52,54,54,50,54,54,49,52,53,50,50,52,50,51,52,52,52,53,49,54,56,50,57,63,55,61,76,77,108

Foldseek 3Di:
DPPLVVLLVVLVVLLVVLVVVLVPDPDPVVSLVSVVVSLVSVLVNCVSVVNVVVNVVSVVVNVVVVVVVVVVVVVVVVVVVVVVVVVVVVVVVD

Secondary structure (DSSP, 8-state):
--HHHHHHHHHHHHHHHHHHHHHH-SSHHHHHHHHHHHHHHHHHHHHTTT-HHHHHHHHHHHHHHHHHHHHHHHHHHHHHHHHHHHHHHHHTT-

Nearest PDB structures (foldseek):
  7zm8-assembly1_6  TM=9.201E-01  e=1.481E-01  Thermochaetoides thermophila DSM 1495
  7r4g-assembly1_J  TM=8.273E-01  e=1.481E-01  Bos taurus
  8e9i-assembly1_K  TM=8.342E-01  e=1.249E+00  Mycolicibacterium smegmatis MC2 155
  7p64-assembly1_K  TM=8.725E-01  e=3.292E+00  Escherichia coli BL21(DE3)

Radius of gyration: 20.36 Å; Cα contacts (8 Å, |Δi|>4): 43; chains: 1; bounding box: 48×13×63 Å

Mean predicted aligned error: 10.77 Å